Protein AF-A0A5K1EU42-F1 (afdb_monomer_lite)

Foldseek 3Di:
DDQDFDDFACPDDLQWGKDKAAPDVVVPDIAIDTAGDDAPPPDDFDDDDDDDDDPVPDDDRGRPVNVVVNSVVSNVSNVVD

Secondary structure (DSSP, 8-state):
----B----SS-BTTEEEEEEEEETTTTEEEEEEEES---TTPPPPPP-----STTTS--TTBHHHHHHHHHHHHHHHTT-

InterPro domains:
  IPR029058 Alpha/Beta hydrolase fold [G3DSA:3.40.50.1820] (1-78)
  IPR029058 Alpha/Beta hydrolase fold [SSF53474] (11-76)

Structure (mmCIF, N/CA/C/O backbone):
data_AF-A0A5K1EU42-F1
#
_entry.id   AF-A0A5K1EU42-F1
#
loop_
_atom_site.group_PDB
_atom_site.id
_atom_site.type_symbol
_atom_site.label_atom_id
_atom_site.label_alt_id
_atom_site.label_comp_id
_atom_site.label_asym_id
_atom_site.label_entity_id
_atom_site.label_seq_id
_atom_site.pdbx_PDB_ins_code
_atom_site.Cartn_x
_atom_site.Cartn_y
_atom_site.Cartn_z
_atom_site.occupancy
_atom_site.B_iso_or_equiv
_atom_site.auth_seq_id
_atom_site.auth_comp_id
_atom_site.auth_asym_id
_atom_site.auth_atom_id
_atom_site.pdbx_PDB_model_num
ATOM 1 N N . PHE A 1 1 ? 16.210 9.652 -8.221 1.00 57.47 1 PHE A N 1
ATOM 2 C CA . PHE A 1 1 ? 17.268 10.290 -7.409 1.00 57.47 1 PHE A CA 1
ATOM 3 C C . PHE A 1 1 ? 16.748 10.933 -6.113 1.00 57.47 1 PHE A C 1
ATOM 5 O O . PHE A 1 1 ? 17.562 11.177 -5.237 1.00 57.47 1 PHE A O 1
ATOM 12 N N . LEU A 1 2 ? 15.430 11.150 -5.925 1.00 75.75 2 LEU A N 1
ATOM 13 C CA . LEU A 1 2 ? 14.873 11.631 -4.646 1.00 75.75 2 LEU A CA 1
ATOM 14 C C . LEU A 1 2 ? 13.542 10.929 -4.283 1.00 75.75 2 LEU A C 1
ATOM 16 O O . LEU A 1 2 ? 12.507 11.573 -4.150 1.00 75.75 2 LEU A O 1
ATOM 20 N N . ASP A 1 3 ? 13.551 9.597 -4.179 1.00 89.62 3 ASP A N 1
ATOM 21 C CA . ASP A 1 3 ? 12.423 8.843 -3.610 1.00 89.62 3 ASP A CA 1
ATOM 22 C C . ASP A 1 3 ? 12.728 8.523 -2.145 1.00 89.62 3 ASP A C 1
ATOM 24 O O . ASP A 1 3 ? 13.480 7.602 -1.830 1.00 89.62 3 ASP A O 1
ATOM 28 N N . TRP A 1 4 ? 12.204 9.349 -1.244 1.00 95.19 4 TRP A N 1
ATOM 29 C CA . TRP A 1 4 ? 12.324 9.099 0.186 1.00 95.19 4 TRP A CA 1
ATOM 30 C C . TRP A 1 4 ? 11.338 8.018 0.575 1.00 95.19 4 TRP A C 1
ATOM 32 O O . TRP A 1 4 ? 10.136 8.193 0.391 1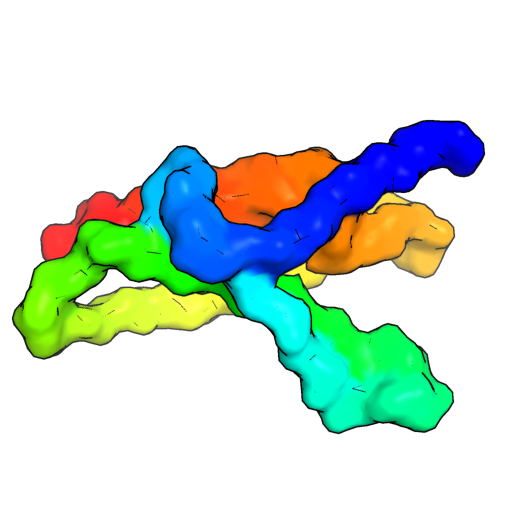.00 95.19 4 TRP A O 1
ATOM 42 N N . THR A 1 5 ? 11.823 6.945 1.179 1.00 96.19 5 THR A N 1
ATOM 43 C CA . THR A 1 5 ? 10.962 5.872 1.660 1.00 96.19 5 THR A CA 1
ATOM 44 C C . THR A 1 5 ? 10.601 6.070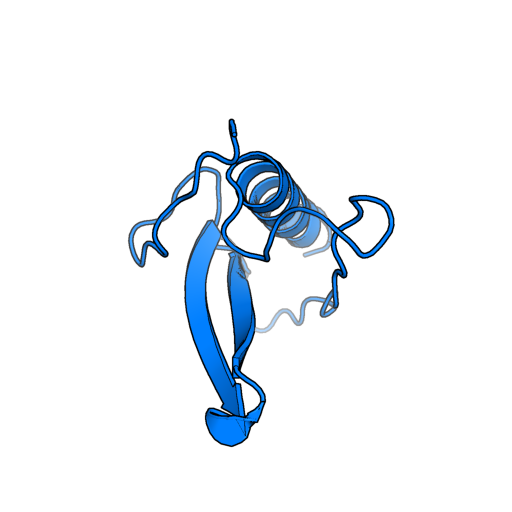 3.129 1.00 96.19 5 THR A C 1
ATOM 46 O O . THR A 1 5 ? 11.149 6.908 3.850 1.00 96.19 5 THR A O 1
ATOM 49 N N . SER A 1 6 ? 9.611 5.308 3.568 1.00 96.75 6 SER A N 1
ATOM 50 C CA . SER A 1 6 ? 9.170 5.223 4.952 1.00 96.75 6 SER A CA 1
ATOM 51 C C . SER A 1 6 ? 9.037 3.755 5.335 1.00 96.75 6 SER A C 1
ATOM 53 O O . SER A 1 6 ? 8.495 2.954 4.568 1.00 96.75 6 SER A O 1
ATOM 55 N N . SER A 1 7 ? 9.518 3.385 6.516 1.00 97.12 7 SER A N 1
ATOM 56 C CA . SER A 1 7 ? 9.320 2.033 7.038 1.00 97.12 7 SER A CA 1
ATOM 57 C C . SER A 1 7 ? 7.873 1.831 7.480 1.00 97.12 7 SER A C 1
ATOM 59 O O . SER A 1 7 ? 7.209 2.773 7.924 1.00 97.12 7 SER A O 1
ATOM 61 N N . ALA A 1 8 ? 7.391 0.592 7.392 1.00 97.31 8 ALA A N 1
ATOM 62 C CA . ALA A 1 8 ? 6.168 0.204 8.075 1.00 97.31 8 ALA A CA 1
ATOM 63 C C . ALA A 1 8 ? 6.320 0.416 9.595 1.00 97.31 8 ALA A C 1
ATOM 65 O O . ALA A 1 8 ? 7.420 0.321 10.143 1.00 97.31 8 ALA A O 1
ATOM 66 N N . SER A 1 9 ? 5.223 0.740 10.276 1.00 96.69 9 SER A N 1
ATOM 67 C CA . SER A 1 9 ? 5.217 1.038 11.707 1.00 96.69 9 SER A CA 1
ATOM 68 C C . SER A 1 9 ? 3.973 0.462 12.363 1.00 96.69 9 SER A C 1
ATOM 70 O O . SER A 1 9 ? 2.859 0.922 12.112 1.00 96.69 9 SER A O 1
ATOM 72 N N . SER A 1 10 ? 4.173 -0.483 13.282 1.00 94.88 10 SER A N 1
ATOM 73 C CA . SER A 1 10 ? 3.113 -0.981 14.165 1.00 94.88 10 SER A CA 1
ATOM 74 C C . SER A 1 10 ? 2.617 0.089 15.140 1.00 94.88 10 SER A C 1
ATOM 76 O O . SER A 1 10 ? 1.462 0.057 15.555 1.00 94.88 10 SER A O 1
ATOM 78 N N . ARG A 1 11 ? 3.463 1.076 15.471 1.00 94.88 11 ARG A N 1
ATOM 79 C CA . ARG A 1 11 ? 3.047 2.264 16.220 1.00 94.88 11 ARG A CA 1
ATOM 80 C C . ARG A 1 11 ? 2.191 3.163 15.323 1.00 94.88 11 ARG A C 1
ATOM 82 O O . ARG A 1 11 ? 2.671 3.540 14.248 1.00 94.88 11 ARG A O 1
ATOM 89 N N . PRO A 1 12 ? 0.972 3.534 15.750 1.00 92.31 12 PRO A N 1
ATOM 90 C CA . PRO A 1 12 ? 0.121 4.432 14.989 1.00 92.31 12 PRO A CA 1
ATOM 91 C C . PRO A 1 12 ? 0.781 5.775 14.705 1.00 92.31 12 PRO A C 1
ATOM 93 O O . PRO A 1 12 ? 1.280 6.446 15.608 1.00 92.31 12 PRO A O 1
ATOM 96 N N . VAL A 1 13 ? 0.738 6.196 13.445 1.00 92.38 13 VAL A N 1
ATOM 97 C CA . VAL A 1 13 ? 1.151 7.535 13.022 1.00 92.38 13 VAL A CA 1
ATOM 98 C C . VAL A 1 13 ? 0.048 8.104 12.144 1.00 92.38 13 VAL A C 1
ATOM 100 O O . VAL A 1 13 ? -0.295 7.509 11.120 1.00 92.38 13 VAL A O 1
ATOM 103 N N . LYS A 1 14 ? -0.493 9.265 12.537 1.00 89.56 14 LYS A N 1
ATOM 104 C CA . LYS A 1 14 ? -1.607 9.944 11.847 1.00 89.56 14 LYS A CA 1
ATOM 105 C C . LYS A 1 14 ? -2.823 9.024 11.624 1.00 89.56 14 LYS A C 1
ATOM 107 O O . LYS A 1 14 ? -3.333 8.948 10.513 1.00 89.56 14 LYS A O 1
ATOM 112 N N . GLY A 1 15 ? -3.242 8.307 12.670 1.00 89.00 15 GLY A N 1
ATOM 113 C CA . GLY A 1 15 ? -4.466 7.493 12.662 1.00 89.00 15 GLY A CA 1
ATOM 114 C C . GLY A 1 15 ? -4.352 6.114 12.006 1.00 89.00 15 GLY A C 1
ATOM 115 O O . GLY A 1 15 ? -5.362 5.427 11.877 1.00 89.00 15 GLY A O 1
ATOM 116 N N . ALA A 1 16 ? -3.148 5.688 11.601 1.00 95.19 16 ALA A N 1
ATOM 117 C CA . ALA A 1 16 ? -2.940 4.355 11.042 1.00 95.19 16 ALA A CA 1
ATOM 118 C C . ALA A 1 16 ? -1.631 3.704 11.504 1.00 95.19 16 ALA A C 1
ATOM 120 O O . ALA A 1 16 ? -0.581 4.358 11.564 1.00 95.19 16 ALA A O 1
ATOM 121 N N . SER A 1 17 ? -1.681 2.401 11.773 1.00 96.56 17 SER A N 1
ATOM 122 C CA . SER A 1 17 ? -0.501 1.533 11.775 1.00 96.56 17 SER A CA 1
ATOM 123 C C . SER A 1 17 ? -0.299 0.942 10.377 1.00 96.56 17 SER A C 1
ATOM 125 O O . SER A 1 17 ? -1.211 0.941 9.546 1.00 96.56 17 SER A O 1
ATOM 127 N N . THR A 1 18 ? 0.921 0.504 10.076 1.00 98.19 18 THR A N 1
ATOM 128 C CA . THR A 1 18 ? 1.267 -0.041 8.761 1.00 98.19 18 THR A CA 1
ATOM 129 C C . THR A 1 18 ? 2.073 -1.326 8.861 1.00 98.19 18 THR A C 1
ATOM 131 O O . THR A 1 18 ? 2.901 -1.476 9.760 1.00 98.19 18 THR A O 1
ATOM 134 N N . VAL A 1 19 ? 1.837 -2.237 7.914 1.00 98.19 19 VAL A N 1
ATOM 135 C CA . VAL A 1 19 ? 2.535 -3.526 7.770 1.00 98.19 19 VAL A CA 1
ATOM 136 C C . VAL A 1 19 ? 2.770 -3.791 6.283 1.00 98.19 19 VAL A C 1
ATOM 138 O O . VAL A 1 19 ? 1.882 -3.526 5.475 1.00 98.19 19 VAL A O 1
ATOM 141 N N . ASP A 1 20 ? 3.943 -4.307 5.922 1.00 98.50 20 ASP A N 1
ATOM 142 C CA . ASP A 1 20 ? 4.263 -4.704 4.546 1.00 98.50 20 ASP A CA 1
ATOM 143 C C . ASP A 1 20 ? 4.059 -6.219 4.382 1.00 98.50 20 ASP A C 1
ATOM 145 O O . ASP A 1 20 ? 4.510 -7.001 5.219 1.00 98.50 20 ASP A O 1
ATOM 149 N N . PHE A 1 21 ? 3.380 -6.631 3.309 1.00 98.31 21 PHE A N 1
ATOM 150 C CA . PHE A 1 21 ? 3.106 -8.033 2.986 1.00 98.31 21 PHE A CA 1
ATOM 151 C C . PHE A 1 21 ? 3.641 -8.383 1.600 1.00 98.31 21 PHE A C 1
ATOM 153 O O . PHE A 1 21 ? 3.274 -7.749 0.609 1.00 98.31 21 PHE A O 1
ATOM 160 N N . THR A 1 22 ? 4.464 -9.428 1.525 1.00 98.38 22 THR A N 1
ATOM 161 C CA . THR A 1 22 ? 4.901 -10.026 0.257 1.00 98.38 22 THR A CA 1
ATOM 162 C C . THR A 1 22 ? 3.797 -10.918 -0.296 1.00 98.38 22 THR A C 1
ATOM 164 O O . THR A 1 22 ? 3.303 -11.796 0.407 1.00 98.38 22 THR A O 1
ATOM 167 N N . VAL A 1 23 ? 3.435 -10.710 -1.560 1.00 97.94 23 VAL A N 1
ATOM 168 C CA . VAL A 1 23 ? 2.475 -11.551 -2.291 1.00 97.94 23 VAL A CA 1
ATOM 169 C C . VAL A 1 23 ? 3.218 -12.596 -3.113 1.00 97.94 23 VAL A C 1
ATOM 171 O O . VAL A 1 23 ? 2.888 -13.775 -3.055 1.00 97.94 23 VAL A O 1
ATOM 174 N N . ASP A 1 24 ? 4.246 -12.162 -3.842 1.00 98.25 24 ASP A N 1
ATOM 175 C CA . ASP A 1 24 ? 5.087 -13.024 -4.667 1.00 98.25 24 ASP A CA 1
ATOM 176 C C . ASP A 1 24 ? 6.518 -12.481 -4.669 1.00 98.25 24 ASP A C 1
ATOM 178 O O . ASP A 1 24 ? 6.810 -11.424 -5.232 1.00 98.25 24 ASP A O 1
ATOM 182 N N . SER A 1 25 ? 7.424 -13.206 -4.016 1.00 97.69 25 SER A N 1
ATOM 183 C CA . SER A 1 25 ? 8.833 -12.825 -3.933 1.00 97.69 25 SER A CA 1
ATOM 184 C C . SER A 1 25 ? 9.567 -12.961 -5.267 1.00 97.69 25 SER A C 1
ATOM 186 O O . SER A 1 25 ? 10.526 -12.225 -5.487 1.00 97.69 25 SER A O 1
ATOM 188 N N . SER A 1 26 ? 9.121 -13.844 -6.167 1.00 98.12 26 SER A N 1
ATOM 189 C CA . SER A 1 26 ? 9.756 -14.049 -7.475 1.00 98.12 26 SER A CA 1
ATOM 190 C C . SER A 1 26 ? 9.539 -12.859 -8.413 1.00 98.12 26 SER A C 1
ATOM 192 O O . SER A 1 26 ? 10.428 -12.5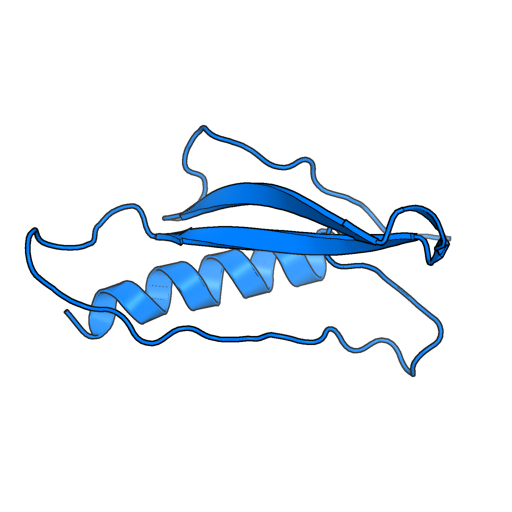11 -9.187 1.00 98.12 26 SER A O 1
ATOM 194 N N . ALA A 1 27 ? 8.396 -12.182 -8.274 1.00 97.00 27 ALA A N 1
ATOM 195 C CA . ALA A 1 27 ? 8.060 -10.957 -8.991 1.00 97.00 27 ALA A CA 1
ATOM 196 C C . ALA A 1 27 ? 8.436 -9.674 -8.224 1.00 97.00 27 ALA A C 1
ATOM 198 O O . ALA A 1 27 ? 8.215 -8.572 -8.725 1.00 97.00 27 ALA A O 1
ATOM 199 N N . GLY A 1 28 ? 8.952 -9.788 -6.992 1.00 96.75 28 GLY A N 1
ATOM 200 C CA . GLY A 1 28 ? 9.154 -8.638 -6.104 1.00 96.75 28 GLY A CA 1
ATOM 201 C C . GLY A 1 28 ? 7.847 -7.911 -5.756 1.00 96.75 28 GLY A C 1
ATOM 202 O O . GLY A 1 28 ? 7.864 -6.704 -5.516 1.00 96.75 28 GLY A O 1
ATOM 203 N N . LEU A 1 29 ? 6.716 -8.626 -5.751 1.00 98.06 29 LEU A N 1
ATOM 204 C CA . LEU A 1 29 ? 5.383 -8.076 -5.528 1.00 98.06 29 LEU A CA 1
ATOM 205 C C . LEU A 1 29 ? 5.034 -8.076 -4.040 1.00 98.06 29 LEU A C 1
ATOM 207 O O . LEU A 1 29 ? 4.955 -9.120 -3.386 1.00 98.06 29 LEU A O 1
ATOM 211 N N . TRP A 1 30 ? 4.756 -6.890 -3.520 1.00 98.38 30 TRP A N 1
ATOM 212 C CA . TRP A 1 30 ? 4.342 -6.664 -2.142 1.00 98.38 30 TRP A CA 1
ATOM 213 C C . TRP A 1 30 ? 3.433 -5.437 -2.064 1.00 98.38 30 TRP A C 1
ATOM 215 O O . TRP A 1 30 ? 3.399 -4.609 -2.977 1.00 98.38 30 TRP A O 1
ATOM 225 N N . PHE A 1 31 ? 2.694 -5.311 -0.967 1.00 98.56 31 PHE A N 1
ATOM 226 C CA . PHE A 1 31 ? 1.885 -4.130 -0.682 1.00 98.56 31 PHE A CA 1
ATOM 227 C C . PHE A 1 31 ? 2.053 -3.686 0.767 1.00 98.56 31 PHE A C 1
ATOM 229 O O . PHE A 1 31 ? 2.410 -4.475 1.643 1.00 98.56 31 PHE A O 1
ATOM 236 N N . ARG A 1 32 ? 1.746 -2.412 1.019 1.00 98.62 32 ARG A N 1
ATOM 237 C CA . ARG A 1 32 ? 1.621 -1.868 2.369 1.00 98.62 32 ARG A CA 1
ATOM 238 C C . ARG A 1 32 ? 0.158 -1.828 2.777 1.00 98.62 32 ARG A C 1
ATOM 240 O O . ARG A 1 32 ? -0.648 -1.155 2.137 1.00 98.62 32 ARG A O 1
ATOM 247 N N . LEU A 1 33 ? -0.170 -2.509 3.866 1.00 98.06 33 LEU A N 1
ATOM 248 C CA . LEU A 1 33 ? -1.464 -2.410 4.524 1.00 98.06 33 LEU A CA 1
ATOM 249 C C . LEU A 1 33 ? -1.464 -1.208 5.473 1.00 98.06 33 LEU A C 1
ATOM 251 O O . LEU A 1 33 ? -0.573 -1.086 6.313 1.00 98.06 33 LEU A O 1
ATOM 255 N N . PHE A 1 34 ? -2.475 -0.348 5.360 1.00 97.31 34 PHE A N 1
ATOM 256 C CA . PHE A 1 34 ? -2.752 0.727 6.313 1.00 97.31 34 PHE A CA 1
ATOM 257 C C . PHE A 1 34 ? -3.962 0.321 7.147 1.00 97.31 34 PHE A C 1
ATOM 259 O O . PHE A 1 34 ? -5.039 0.098 6.598 1.00 97.31 34 PHE A O 1
ATOM 266 N N . ILE A 1 35 ? -3.780 0.213 8.460 1.00 95.12 35 ILE A N 1
ATOM 267 C CA . ILE A 1 35 ? -4.817 -0.226 9.393 1.00 95.12 35 ILE A CA 1
ATOM 268 C C . ILE A 1 35 ? -5.265 0.999 10.195 1.00 95.12 35 ILE A C 1
ATOM 270 O O . ILE A 1 35 ? -4.459 1.530 10.968 1.00 95.12 35 ILE A O 1
ATOM 274 N N . PRO A 1 36 ? -6.509 1.480 10.016 1.00 94.19 36 PRO A N 1
ATOM 275 C CA . PRO A 1 36 ? -7.041 2.573 10.818 1.00 94.19 36 PRO A CA 1
ATOM 276 C C . PRO A 1 36 ? -7.109 2.176 12.302 1.00 94.19 36 PRO A C 1
ATOM 278 O O . PRO A 1 36 ? -7.498 1.059 12.626 1.00 94.19 36 PRO A O 1
ATOM 281 N N . THR A 1 37 ? -6.745 3.081 13.211 1.00 88.81 37 THR A N 1
ATOM 282 C CA . THR A 1 37 ? -6.720 2.807 14.660 1.00 88.81 37 THR A CA 1
ATOM 283 C C . THR A 1 37 ? -8.047 2.936 15.397 1.00 88.81 37 THR A C 1
ATOM 285 O O . THR A 1 37 ? -8.215 2.302 16.431 1.00 88.81 37 THR A O 1
ATOM 288 N N . GLU A 1 38 ? -8.974 3.751 14.903 1.00 82.94 38 GLU A N 1
ATOM 289 C CA . GLU A 1 38 ? -10.238 4.066 15.577 1.00 82.94 38 GLU A CA 1
ATOM 290 C C . GLU A 1 38 ? -11.410 3.475 14.789 1.00 82.94 38 GLU A C 1
ATOM 292 O O . GLU A 1 38 ? -12.161 4.179 14.122 1.00 82.94 38 GLU A O 1
ATOM 297 N N . VAL A 1 39 ? -11.532 2.146 14.807 1.00 82.81 39 VAL A N 1
ATOM 298 C CA . VAL A 1 39 ? -12.678 1.442 14.212 1.00 82.81 39 VAL A CA 1
ATOM 299 C C . VAL A 1 39 ? -13.541 0.904 15.351 1.00 82.81 39 VAL A C 1
ATOM 301 O O . VAL A 1 39 ? -13.050 0.063 16.107 1.00 82.81 39 VAL A O 1
ATOM 304 N N . PRO A 1 40 ? -14.796 1.368 15.513 1.00 80.50 40 PRO A N 1
ATOM 305 C CA . PRO A 1 40 ? -15.683 0.840 16.538 1.00 80.50 40 PRO A CA 1
ATOM 306 C C . PRO A 1 40 ? -15.876 -0.668 16.379 1.00 80.50 40 PRO A C 1
ATOM 308 O O . PRO A 1 40 ? -15.981 -1.190 15.265 1.00 80.50 40 PRO A O 1
ATOM 311 N N . GLU A 1 41 ? -15.940 -1.369 17.506 1.00 81.50 41 GLU A N 1
ATOM 312 C CA . GLU A 1 41 ? -16.115 -2.816 17.522 1.00 81.50 41 GLU A CA 1
ATOM 313 C C . GLU A 1 41 ? -17.391 -3.223 16.764 1.00 81.50 41 GLU A C 1
ATOM 315 O O . GLU A 1 41 ? -18.448 -2.604 16.889 1.00 81.50 41 GLU A O 1
ATOM 320 N N . GLY A 1 42 ? -17.280 -4.245 15.912 1.00 82.06 42 GLY A N 1
ATOM 321 C CA . GLY A 1 42 ? -18.392 -4.737 15.095 1.00 82.06 42 GLY A CA 1
ATOM 322 C C . GLY A 1 42 ? -18.705 -3.920 13.833 1.00 82.06 42 GLY A C 1
ATOM 323 O O . GLY A 1 42 ? -19.555 -4.344 13.046 1.00 82.06 42 GLY A O 1
ATOM 324 N N . LYS A 1 43 ? -18.017 -2.797 13.574 1.00 85.56 43 LYS A N 1
ATOM 325 C CA . LYS A 1 43 ? -18.153 -2.050 12.313 1.00 85.56 43 LYS A CA 1
ATOM 326 C C . LYS A 1 43 ? -17.237 -2.615 11.230 1.00 85.56 43 LYS A C 1
ATOM 328 O O . LYS A 1 43 ? -16.069 -2.919 11.460 1.00 85.56 43 LYS A O 1
ATOM 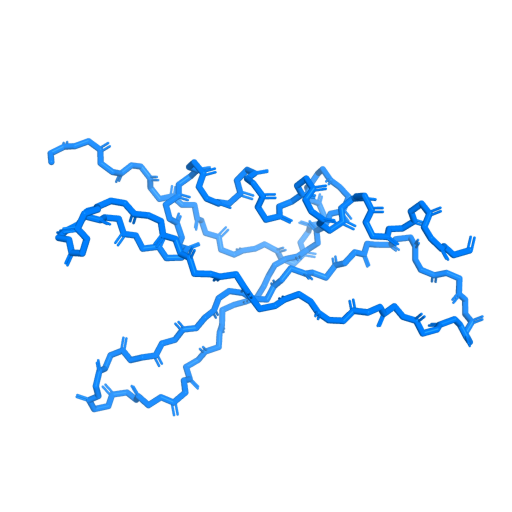333 N N . LYS A 1 44 ? -17.776 -2.740 10.015 1.00 87.00 44 LYS A N 1
ATOM 334 C CA . LYS A 1 44 ? -17.008 -3.095 8.817 1.00 87.00 44 LYS A CA 1
ATOM 335 C C . LYS A 1 44 ? -16.668 -1.823 8.055 1.00 87.00 44 LYS A C 1
ATOM 337 O O . LYS A 1 44 ? -17.564 -1.048 7.738 1.00 87.00 44 LYS A O 1
ATOM 342 N N . LEU A 1 45 ? -15.395 -1.659 7.723 1.00 90.00 45 LEU A N 1
ATOM 343 C CA . LEU A 1 45 ? -14.930 -0.607 6.827 1.00 90.00 45 LEU A CA 1
ATOM 344 C C . LEU A 1 45 ? -14.811 -1.128 5.392 1.00 90.00 45 LEU A C 1
ATOM 346 O O . LEU A 1 45 ? -14.489 -2.306 5.200 1.00 90.00 45 LEU A O 1
ATOM 350 N N . PRO A 1 46 ? -15.027 -0.277 4.373 1.00 91.88 46 PRO A N 1
ATOM 351 C CA . PRO A 1 46 ? -14.679 -0.640 3.010 1.00 91.88 46 PRO A CA 1
ATOM 352 C C . PRO A 1 46 ? -13.157 -0.778 2.872 1.00 91.88 46 PRO A C 1
ATOM 354 O O . PRO A 1 46 ? -12.383 -0.064 3.512 1.00 91.88 46 PRO A O 1
ATOM 357 N N . VAL A 1 47 ? -12.725 -1.691 2.003 1.00 94.06 47 VAL A N 1
ATOM 358 C CA . VAL A 1 47 ? -11.309 -1.880 1.670 1.00 94.06 47 VAL A CA 1
ATOM 359 C C . VAL A 1 47 ? -10.976 -1.055 0.432 1.00 94.06 47 VAL A C 1
ATOM 361 O O . VAL A 1 47 ? -11.635 -1.184 -0.598 1.00 94.06 47 VAL A O 1
ATOM 364 N N . ILE A 1 48 ? -9.933 -0.230 0.522 1.00 95.56 48 ILE A N 1
ATOM 365 C CA . ILE A 1 48 ? -9.402 0.529 -0.613 1.00 95.56 48 ILE A CA 1
ATOM 366 C C . ILE A 1 48 ? -8.136 -0.163 -1.115 1.00 95.56 48 ILE A C 1
ATOM 368 O O . ILE A 1 48 ? -7.160 -0.290 -0.377 1.00 95.56 48 ILE A O 1
ATOM 372 N N . VAL A 1 49 ? -8.133 -0.553 -2.390 1.00 97.38 49 VAL A N 1
ATOM 373 C CA . VAL A 1 49 ? -6.922 -0.993 -3.093 1.00 97.38 49 VAL A CA 1
ATOM 374 C C . VAL A 1 49 ? -6.379 0.197 -3.876 1.00 97.38 49 VAL A C 1
ATOM 376 O O . VAL A 1 49 ? -7.002 0.660 -4.829 1.00 97.38 49 VAL A O 1
ATOM 379 N N . PHE A 1 50 ? -5.238 0.728 -3.439 1.00 96.88 50 PHE A N 1
ATOM 380 C CA . PHE A 1 50 ? -4.626 1.924 -4.012 1.00 96.88 50 PHE A CA 1
ATOM 381 C C . PHE A 1 50 ? -3.372 1.568 -4.814 1.00 96.88 50 PHE A C 1
ATOM 383 O O . PHE A 1 50 ? -2.437 0.973 -4.281 1.00 96.88 50 PHE A O 1
ATOM 390 N N . PHE A 1 51 ? -3.337 1.995 -6.076 1.00 97.12 51 PHE A N 1
ATOM 391 C CA . PHE A 1 51 ? -2.159 1.920 -6.937 1.00 97.12 51 PHE A CA 1
ATOM 392 C C . PHE A 1 51 ? -1.532 3.306 -7.045 1.00 97.12 51 PHE A C 1
ATOM 394 O O . PHE A 1 51 ? -2.220 4.292 -7.316 1.00 97.12 51 PHE A O 1
ATOM 401 N N . HIS A 1 52 ? -0.227 3.391 -6.812 1.00 96.69 52 HIS A N 1
ATOM 402 C CA . HIS A 1 52 ? 0.473 4.662 -6.878 1.00 96.69 52 HIS A CA 1
ATOM 403 C C . HIS A 1 52 ? 0.674 5.137 -8.328 1.00 96.69 52 HIS A C 1
ATOM 405 O O . HIS A 1 52 ? 0.642 4.353 -9.272 1.00 96.69 52 HIS A O 1
ATOM 411 N N . GLY A 1 53 ? 0.873 6.443 -8.505 1.00 95.94 53 GLY A N 1
ATOM 412 C CA . GLY A 1 53 ? 1.188 7.053 -9.801 1.00 95.94 53 GLY A CA 1
ATOM 413 C C . GLY A 1 53 ? 2.681 6.973 -10.134 1.00 95.94 53 GLY A C 1
ATOM 414 O O . GLY A 1 53 ? 3.374 6.062 -9.706 1.00 95.94 53 GLY A O 1
ATOM 415 N N . GLY A 1 54 ? 3.207 7.953 -10.875 1.00 94.62 54 GLY A N 1
ATOM 416 C CA . GLY A 1 54 ? 4.632 7.982 -11.255 1.00 94.62 54 GLY A CA 1
ATOM 417 C C . GLY A 1 54 ? 4.918 7.512 -12.679 1.00 94.62 54 GLY A C 1
ATOM 418 O O . GLY A 1 54 ? 6.037 7.101 -12.975 1.00 94.62 54 GLY A O 1
ATOM 419 N N . GLY A 1 55 ? 3.909 7.554 -13.557 1.00 96.12 55 GLY A N 1
ATOM 420 C CA . GLY A 1 55 ? 4.079 7.274 -14.985 1.00 96.12 55 GLY A CA 1
ATOM 421 C C . GLY A 1 55 ? 4.591 5.864 -15.277 1.00 96.12 55 GLY A C 1
ATOM 422 O O . GLY A 1 55 ? 5.310 5.684 -16.251 1.00 96.12 55 GLY A O 1
ATOM 423 N N . PHE A 1 56 ? 4.266 4.896 -14.411 1.00 95.06 56 PHE A N 1
ATOM 424 C CA . PHE A 1 56 ? 4.700 3.494 -14.494 1.00 95.06 56 PHE A CA 1
ATOM 425 C C . PHE A 1 56 ? 6.217 3.254 -14.378 1.00 95.06 56 PHE A C 1
ATOM 427 O O . PHE A 1 56 ? 6.662 2.127 -14.563 1.00 95.06 56 PHE A O 1
ATOM 434 N N . ALA A 1 57 ? 7.008 4.278 -14.048 1.00 94.88 57 ALA A N 1
ATOM 435 C CA . ALA A 1 57 ? 8.470 4.187 -13.993 1.00 94.88 57 ALA A CA 1
ATOM 436 C C . ALA A 1 57 ? 9.068 4.551 -12.624 1.00 94.88 57 ALA A C 1
ATOM 438 O O . ALA A 1 57 ? 10.236 4.261 -12.368 1.00 94.88 57 ALA A O 1
ATOM 439 N N . PHE A 1 58 ? 8.299 5.207 -11.750 1.00 93.94 58 PHE A N 1
ATOM 440 C CA . PHE A 1 58 ? 8.812 5.778 -10.506 1.00 93.94 58 PHE A CA 1
ATOM 441 C C . PHE A 1 58 ? 7.970 5.408 -9.286 1.00 93.94 58 PHE A C 1
ATOM 443 O O . PHE A 1 58 ? 6.753 5.262 -9.393 1.00 93.94 58 PHE A O 1
ATOM 450 N N . MET A 1 59 ? 8.637 5.429 -8.123 1.00 95.69 59 MET A N 1
ATOM 451 C CA . MET A 1 59 ? 8.075 5.255 -6.776 1.00 95.69 59 MET A CA 1
ATOM 452 C C . MET A 1 59 ? 7.628 3.819 -6.467 1.00 95.69 59 MET A C 1
ATOM 454 O O . MET A 1 59 ? 7.663 2.939 -7.324 1.00 95.69 59 MET A O 1
ATOM 458 N N . ALA A 1 60 ? 7.268 3.586 -5.208 1.00 96.56 60 ALA A N 1
ATOM 459 C CA . ALA A 1 60 ? 6.782 2.318 -4.683 1.00 96.56 60 ALA A CA 1
ATOM 460 C C . ALA A 1 60 ? 5.767 2.557 -3.550 1.00 96.56 60 ALA A C 1
ATOM 462 O O . ALA A 1 60 ? 5.556 3.685 -3.092 1.00 96.56 60 ALA A O 1
ATOM 463 N N . ALA A 1 61 ? 5.163 1.485 -3.031 1.00 97.69 61 ALA A N 1
ATOM 464 C CA . ALA A 1 61 ? 4.191 1.569 -1.936 1.00 97.69 61 ALA A CA 1
ATOM 465 C C . ALA A 1 61 ? 4.761 2.173 -0.629 1.00 97.69 61 ALA A C 1
ATOM 467 O O . ALA A 1 61 ? 3.999 2.673 0.198 1.00 97.69 61 ALA A O 1
ATOM 468 N N . ASN A 1 62 ? 6.088 2.169 -0.437 1.00 97.69 62 ASN A N 1
ATOM 469 C CA . ASN A 1 62 ? 6.760 2.768 0.722 1.00 97.69 62 ASN A CA 1
ATOM 470 C C . ASN A 1 62 ? 7.299 4.185 0.473 1.00 97.69 62 ASN 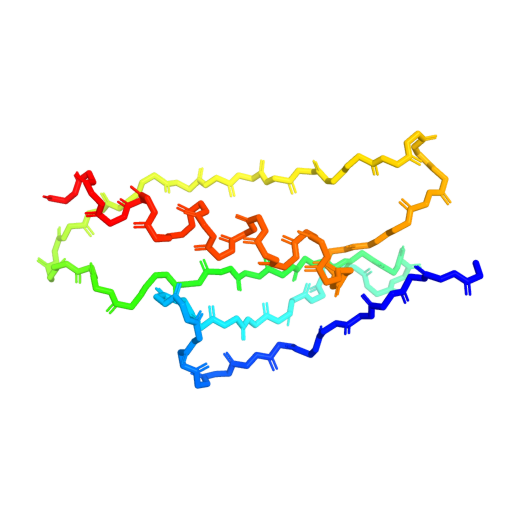A C 1
ATOM 472 O O . ASN A 1 62 ? 7.844 4.780 1.411 1.00 97.69 62 ASN A O 1
ATOM 476 N N . SER A 1 63 ? 7.150 4.746 -0.732 1.00 97.88 63 SER A N 1
ATOM 477 C CA . SER A 1 63 ? 7.505 6.141 -1.001 1.00 97.88 63 SER A CA 1
ATOM 478 C C . SER A 1 63 ? 6.721 7.055 -0.058 1.00 97.88 63 SER A C 1
ATOM 480 O O . SER A 1 63 ? 5.502 6.954 0.075 1.00 97.88 63 SER A O 1
ATOM 482 N N . LYS A 1 64 ? 7.409 7.981 0.609 1.00 96.44 64 LYS A N 1
ATOM 483 C CA . LYS A 1 64 ? 6.875 8.820 1.695 1.00 96.44 64 LYS A CA 1
ATOM 484 C C . LYS A 1 64 ? 5.658 9.650 1.276 1.00 96.44 64 LYS A C 1
ATOM 486 O O . LYS A 1 64 ? 4.771 9.909 2.094 1.00 96.44 64 LYS A O 1
ATOM 49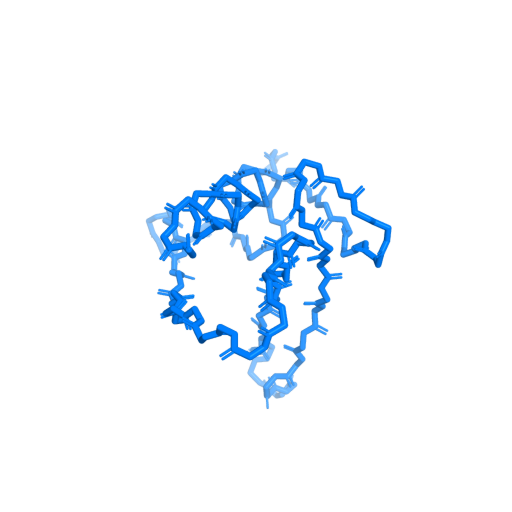1 N N . ALA A 1 65 ? 5.598 10.053 0.005 1.00 95.62 65 ALA A N 1
ATOM 492 C CA . ALA A 1 65 ? 4.430 10.719 -0.568 1.00 95.62 65 ALA A CA 1
ATOM 493 C C . ALA A 1 65 ? 3.187 9.811 -0.532 1.00 95.62 65 ALA A C 1
ATOM 495 O O . ALA A 1 65 ? 2.127 10.239 -0.074 1.00 95.62 65 ALA A O 1
ATOM 496 N N . TYR A 1 66 ? 3.331 8.544 -0.929 1.00 97.06 66 TYR A N 1
ATOM 497 C CA . TYR A 1 66 ? 2.241 7.569 -0.926 1.00 97.06 66 TYR A CA 1
ATOM 498 C C . TYR A 1 66 ? 1.937 7.007 0.463 1.00 97.06 66 TYR A C 1
ATOM 500 O O . TYR A 1 66 ? 0.766 6.794 0.759 1.00 97.06 66 TYR A O 1
ATOM 508 N N . ASP A 1 67 ? 2.917 6.904 1.365 1.00 97.50 67 ASP A N 1
ATOM 509 C CA . ASP A 1 67 ? 2.649 6.638 2.788 1.00 97.50 67 ASP A CA 1
ATOM 510 C C . ASP A 1 67 ? 1.772 7.740 3.410 1.00 97.50 67 ASP A C 1
ATOM 512 O O . ASP A 1 67 ? 0.795 7.455 4.103 1.00 97.50 67 ASP A O 1
ATOM 516 N N . THR A 1 68 ? 2.040 9.009 3.081 1.00 96.62 68 THR A N 1
ATOM 517 C CA . THR A 1 68 ? 1.211 10.136 3.539 1.00 96.62 68 THR A CA 1
ATOM 518 C C . THR A 1 68 ? -0.219 10.055 2.995 1.00 96.62 68 THR A C 1
ATOM 520 O O . THR A 1 68 ? -1.166 10.348 3.728 1.00 96.62 68 THR A O 1
ATOM 523 N N . ILE A 1 69 ? -0.392 9.660 1.730 1.00 96.38 69 ILE A N 1
ATOM 524 C CA . ILE A 1 69 ? -1.714 9.468 1.115 1.00 96.38 69 ILE A CA 1
ATOM 525 C C . ILE A 1 69 ? -2.443 8.284 1.761 1.00 96.38 69 ILE A C 1
ATOM 527 O O . ILE A 1 69 ? -3.585 8.451 2.183 1.00 96.38 69 ILE A O 1
ATOM 531 N N . GLY A 1 70 ? -1.784 7.132 1.917 1.00 96.69 70 GLY A N 1
ATOM 532 C CA . GLY A 1 70 ? -2.360 5.937 2.538 1.00 96.69 70 GLY A CA 1
ATOM 533 C C . GLY A 1 70 ? -2.850 6.196 3.963 1.00 96.69 70 GLY A C 1
ATOM 534 O O . GLY A 1 70 ? -3.976 5.839 4.303 1.00 96.69 70 GLY A O 1
ATOM 535 N N . ARG A 1 71 ? -2.075 6.934 4.771 1.00 96.44 71 ARG A N 1
ATOM 536 C CA . ARG A 1 71 ? -2.504 7.363 6.116 1.00 96.44 71 ARG A CA 1
ATOM 537 C C . ARG A 1 71 ? -3.729 8.270 6.086 1.00 96.44 71 ARG A C 1
ATOM 539 O O . ARG A 1 71 ? -4.621 8.108 6.908 1.00 96.44 71 ARG A O 1
ATOM 546 N N . ARG A 1 72 ? -3.800 9.215 5.143 1.00 95.50 72 ARG A N 1
ATOM 547 C CA . ARG A 1 72 ? -4.973 10.094 4.993 1.00 95.50 72 ARG A CA 1
ATOM 548 C C . ARG A 1 72 ? -6.217 9.318 4.574 1.00 95.50 72 ARG A C 1
ATOM 550 O O . ARG A 1 72 ? -7.286 9.606 5.095 1.00 95.50 72 ARG A O 1
ATOM 557 N N . LEU A 1 73 ? -6.082 8.351 3.667 1.00 94.88 73 LEU A N 1
ATOM 558 C CA . LEU A 1 73 ? -7.185 7.471 3.281 1.00 94.88 73 LEU A CA 1
ATOM 559 C C . LEU A 1 73 ? -7.667 6.652 4.481 1.00 94.88 73 LEU A C 1
ATOM 561 O O . LEU A 1 73 ? -8.857 6.659 4.769 1.00 94.88 73 LEU A O 1
ATOM 565 N N . ALA A 1 74 ? -6.751 6.026 5.225 1.00 94.25 74 ALA A N 1
ATOM 566 C CA . ALA A 1 74 ? -7.084 5.258 6.424 1.00 94.25 74 ALA A CA 1
ATOM 567 C C . ALA A 1 74 ? -7.780 6.109 7.499 1.00 94.25 74 ALA A C 1
ATOM 569 O O . ALA A 1 74 ? -8.770 5.667 8.071 1.00 94.25 74 ALA A O 1
ATOM 570 N N . LEU A 1 75 ? -7.313 7.342 7.722 1.00 92.00 75 LEU A N 1
ATOM 571 C CA . LEU A 1 75 ? -7.958 8.291 8.631 1.00 92.00 75 LEU A CA 1
ATOM 572 C C . LEU A 1 75 ? -9.388 8.619 8.175 1.00 92.00 75 LEU A C 1
ATOM 574 O O . LEU A 1 75 ? -10.318 8.540 8.961 1.00 92.00 75 LEU A O 1
ATOM 578 N N . ARG A 1 76 ? -9.588 8.929 6.889 1.00 91.12 76 ARG A N 1
ATOM 579 C CA . ARG A 1 76 ? -10.917 9.250 6.339 1.00 91.12 76 ARG A CA 1
ATOM 580 C C . ARG A 1 76 ? -11.874 8.065 6.326 1.00 91.12 76 ARG A C 1
ATOM 582 O O . ARG A 1 76 ? -13.079 8.270 6.372 1.00 91.12 76 ARG A O 1
ATOM 589 N N . LEU A 1 77 ? -11.363 6.838 6.249 1.00 88.62 77 LEU A N 1
ATOM 590 C CA . LEU A 1 77 ? -12.197 5.641 6.342 1.00 88.62 77 LEU A CA 1
ATOM 591 C C . LEU A 1 77 ? -12.894 5.534 7.702 1.00 88.62 77 LEU A C 1
ATOM 593 O O . LEU A 1 77 ? -14.002 5.013 7.758 1.00 88.62 77 LEU A O 1
ATOM 597 N N . GLN A 1 78 ? -12.287 6.058 8.770 1.00 81.25 78 GLN A N 1
ATOM 598 C CA . GLN A 1 78 ? -12.884 6.065 10.110 1.00 81.25 78 GLN A CA 1
ATOM 599 C C . GLN A 1 78 ? -14.116 6.975 10.192 1.00 81.25 78 GLN A C 1
ATOM 601 O O . GLN A 1 78 ? -15.026 6.674 10.957 1.00 81.25 78 GLN A O 1
ATOM 606 N N . ASP A 1 79 ? -14.199 8.017 9.355 1.00 82.12 79 ASP A N 1
ATOM 607 C CA . ASP A 1 79 ? -15.348 8.935 9.301 1.00 82.12 79 ASP A CA 1
ATOM 608 C C . ASP A 1 79 ? -16.642 8.248 8.795 1.00 82.12 79 ASP A C 1
ATOM 610 O O . ASP A 1 79 ? -17.724 8.821 8.897 1.00 82.12 79 ASP A O 1
ATOM 614 N N . PHE A 1 80 ? -16.551 7.037 8.226 1.00 71.06 80 PHE A N 1
ATOM 615 C CA . PHE A 1 80 ? -17.702 6.258 7.740 1.00 71.06 80 PHE A CA 1
ATOM 616 C C . PHE A 1 80 ? -18.275 5.270 8.775 1.00 71.06 80 PHE A C 1
ATOM 618 O O . PHE A 1 80 ? -19.191 4.511 8.441 1.00 71.06 80 PHE A O 1
ATOM 625 N N . CYS A 1 81 ? -17.734 5.237 9.997 1.00 62.94 81 CYS A N 1
ATOM 626 C CA . CYS A 1 81 ? -18.193 4.359 11.080 1.00 62.94 81 CYS A CA 1
ATOM 627 C C . CYS A 1 81 ? -19.375 4.921 11.874 1.00 62.94 81 CYS A C 1
ATOM 629 O O . CYS A 1 81 ? -19.402 6.135 12.152 1.00 62.94 81 CYS A O 1
#

Radius of gyration: 13.48 Å; chains: 1; bounding box: 36×26×32 Å

pLDDT: mean 92.79, std 7.73, range [57.47, 98.62]

Organism: NCBI:txid210225

Sequence (81 aa):
FLDWTSSASSRPVKGASTVDFTVDSSAGLWFRLFIPTEVPEGKKLPVIVFFHGGGFAFMAANSKAYDTIGRRLALRLQDFC